Protein AF-A0A7Y0DHA6-F1 (afdb_monomer)

Sequence (156 aa):
MTGQTKRSTRQPRLPALGLTWRLFAAVGLVVISGAVTMLVAVLLIAEPAFHAHLTQVQPPLSGPAHAHVDEAFAGAVLIALAAGVVIALGVALFVTWLVARRLAAPVVEASGAAYRVADGDYQTRLRQPGLGPEFDQLTTSFNTMARRLATTERTR

Radius of gyration: 30.37 Å; Cα contacts (8 Å, |Δi|>4): 59; chains: 1; bounding box: 64×18×106 Å

Foldseek 3Di:
DDDDDDDDPPDDDDPFCQLVVVVVVLVVVLVVVLVVLLVVLCVVQVVVLVVVVVVPDPDDDDDVVVVVSVVVVVVSVVVSVVVSVVVSVVSVVVSVVVVCVLPVVLVVVVVVLVVCLVVVPLVRARDQSPSTPVSVVVRVVSNVVSVVSVVVVVVD

Solvent-accessible surface area (backbone atoms only — not comparable to full-atom values): 9081 Å² total; per-residue (Å²): 143,82,87,82,78,81,78,79,80,79,74,84,80,70,85,75,53,48,44,66,48,49,51,50,50,52,54,48,51,50,52,49,50,48,51,49,53,48,52,48,51,48,57,66,48,55,52,58,59,49,55,64,52,66,76,68,72,77,71,94,77,60,78,77,58,58,59,58,51,55,52,53,51,52,50,54,51,51,52,51,51,53,52,48,52,53,51,47,50,52,52,50,51,52,50,52,50,51,51,50,56,65,52,47,55,60,51,52,52,51,51,54,46,51,50,41,40,73,75,64,42,34,81,58,69,66,74,74,82,83,66,30,55,61,55,45,49,51,30,51,52,50,41,49,50,28,48,51,52,44,52,54,60,75,74,108

Secondary structure (DSSP, 8-state):
-----------------HHHHHHHHHHHHHHHHHHHHHHHHHHHHHHHHHHHHHTS--S---THHHHHHHHHHHHHHHHHHHHHHHHHHHHHHHHHHHHHHHHHHHHHHHHHHHHHHHTT-TT------SS-HHHHHHHHHHHHHHHHHHHHHHT-

Mean predicted aligned error: 13.81 Å

Structure (mmCIF, N/CA/C/O backbone):
data_AF-A0A7Y0DHA6-F1
#
_entry.id   AF-A0A7Y0DHA6-F1
#
loop_
_atom_site.group_PDB
_atom_site.id
_atom_site.type_symbol
_atom_site.label_atom_id
_atom_site.label_alt_id
_atom_site.label_comp_id
_atom_site.label_asym_id
_atom_site.label_entity_id
_atom_site.label_seq_id
_atom_site.pdbx_PDB_ins_code
_atom_site.Cartn_x
_atom_site.Cartn_y
_atom_site.Cartn_z
_atom_site.occupancy
_atom_site.B_iso_or_equiv
_atom_site.auth_seq_id
_atom_site.auth_comp_id
_atom_site.auth_asym_id
_atom_site.auth_atom_id
_atom_site.pdbx_PDB_model_num
ATOM 1 N N . MET A 1 1 ? -9.780 5.209 59.003 1.00 45.44 1 MET A N 1
ATOM 2 C CA . MET A 1 1 ? -10.307 5.784 57.747 1.00 45.44 1 MET A CA 1
ATOM 3 C C . MET A 1 1 ? -9.131 6.267 56.911 1.00 45.44 1 MET A C 1
ATOM 5 O O . MET A 1 1 ? -8.635 7.356 57.148 1.00 45.44 1 MET A O 1
ATOM 9 N N . THR A 1 2 ? -8.628 5.453 55.987 1.00 46.53 2 THR A N 1
ATOM 10 C CA . THR A 1 2 ? -7.514 5.833 55.100 1.00 46.53 2 THR A CA 1
ATOM 11 C C . THR A 1 2 ? -7.898 5.467 53.674 1.00 46.53 2 THR A C 1
ATOM 13 O O . THR A 1 2 ? -7.839 4.310 53.266 1.00 46.53 2 THR A O 1
ATOM 16 N N . GLY A 1 3 ? -8.383 6.470 52.940 1.00 49.09 3 GLY A N 1
ATOM 17 C CA . GLY A 1 3 ? -8.743 6.357 51.534 1.00 49.09 3 GLY A CA 1
ATOM 18 C C . GLY A 1 3 ? -7.488 6.274 50.674 1.00 49.09 3 GLY A C 1
ATOM 19 O O . GLY A 1 3 ? -6.729 7.236 50.585 1.00 49.09 3 GLY A O 1
ATOM 20 N N . GLN A 1 4 ? -7.270 5.126 50.035 1.00 49.16 4 GLN A N 1
ATOM 21 C CA . GLN A 1 4 ? -6.260 5.001 48.991 1.00 49.16 4 GLN A CA 1
ATOM 22 C C . GLN A 1 4 ? -6.797 5.575 47.679 1.00 49.16 4 GLN A C 1
ATOM 24 O O . GLN A 1 4 ? -7.688 5.021 47.035 1.00 49.16 4 GLN A O 1
ATOM 29 N N . THR A 1 5 ? -6.223 6.701 47.275 1.00 54.78 5 THR A N 1
ATOM 30 C CA . THR A 1 5 ? -6.392 7.307 45.960 1.00 54.78 5 THR A CA 1
ATOM 31 C C . THR A 1 5 ? -5.659 6.462 44.916 1.00 54.78 5 THR A C 1
ATOM 33 O O . THR A 1 5 ? -4.432 6.430 44.832 1.00 54.78 5 THR A O 1
ATOM 36 N N . LYS A 1 6 ? -6.430 5.734 44.104 1.00 55.50 6 LYS A N 1
ATOM 37 C CA . LYS A 1 6 ? -5.929 4.902 43.006 1.00 55.50 6 LYS A CA 1
ATOM 38 C C . LYS A 1 6 ? -5.293 5.810 41.941 1.00 55.50 6 LYS A C 1
ATOM 40 O O . LYS A 1 6 ? -5.995 6.451 41.162 1.00 55.50 6 LYS A O 1
ATOM 45 N N . ARG A 1 7 ? -3.957 5.899 41.920 1.00 48.84 7 ARG A N 1
ATOM 46 C CA . ARG A 1 7 ? -3.200 6.625 40.886 1.00 48.84 7 ARG A CA 1
ATOM 47 C C . ARG A 1 7 ? -3.476 5.997 39.517 1.00 48.84 7 ARG A C 1
ATOM 49 O O . ARG A 1 7 ? -3.046 4.884 39.233 1.00 48.84 7 ARG A O 1
ATOM 56 N N . SER A 1 8 ? -4.191 6.732 38.670 1.00 57.72 8 SER A N 1
ATOM 57 C CA . SER A 1 8 ? -4.329 6.452 37.240 1.00 57.72 8 SER A CA 1
ATOM 58 C C . SER A 1 8 ? -2.956 6.580 36.575 1.00 57.72 8 SER A C 1
ATOM 60 O O . SER A 1 8 ? -2.491 7.691 36.314 1.00 57.72 8 SER A O 1
ATOM 62 N N . THR A 1 9 ? -2.309 5.456 36.277 1.00 56.78 9 THR A N 1
ATOM 63 C CA . THR A 1 9 ? -1.117 5.404 35.429 1.00 56.78 9 THR A CA 1
ATOM 64 C C . THR A 1 9 ? -1.492 5.836 34.009 1.00 56.78 9 THR A C 1
ATOM 66 O O . THR A 1 9 ? -2.052 5.075 33.223 1.00 56.78 9 THR A O 1
ATOM 69 N N . ARG A 1 10 ? -1.212 7.100 33.664 1.00 55.56 10 ARG A N 1
ATOM 70 C CA . ARG A 1 10 ? -1.236 7.563 32.271 1.00 55.56 10 ARG A CA 1
ATOM 71 C C . ARG A 1 10 ? -0.077 6.885 31.543 1.00 55.56 10 ARG A C 1
ATOM 73 O O . ARG A 1 10 ? 1.070 7.282 31.716 1.00 55.56 10 ARG A O 1
ATOM 80 N N . GLN A 1 11 ? -0.371 5.840 30.774 1.00 62.62 11 GLN A N 1
ATOM 81 C CA . GLN A 1 11 ? 0.614 5.242 29.878 1.00 62.62 11 GLN A CA 1
ATOM 82 C C . GLN A 1 11 ? 0.988 6.257 28.781 1.00 62.62 11 GLN A C 1
ATOM 84 O O . GLN A 1 11 ? 0.084 6.844 28.174 1.00 62.62 11 GLN A O 1
ATOM 89 N N . PRO A 1 12 ? 2.288 6.485 28.526 1.00 45.78 12 PRO A N 1
ATOM 90 C CA . PRO A 1 12 ? 2.736 7.349 27.445 1.00 45.78 12 PRO A CA 1
ATOM 91 C C . PRO A 1 12 ? 2.333 6.724 26.105 1.00 45.78 12 PRO A C 1
ATOM 93 O O . PRO A 1 12 ? 2.755 5.622 25.760 1.00 45.78 12 PRO A O 1
ATOM 96 N N . ARG A 1 13 ? 1.476 7.423 25.355 1.00 56.19 13 ARG A N 1
ATOM 97 C CA . ARG A 1 13 ? 1.133 7.060 23.978 1.00 56.19 13 ARG A CA 1
ATOM 98 C C . ARG A 1 13 ? 2.300 7.475 23.088 1.00 56.19 13 ARG A C 1
ATOM 100 O O . ARG A 1 13 ? 2.460 8.660 22.811 1.00 56.19 13 ARG A O 1
ATOM 107 N N . LEU A 1 14 ? 3.127 6.514 22.686 1.00 56.50 14 LEU A N 1
ATOM 108 C CA . LEU A 1 14 ? 4.100 6.725 21.616 1.00 56.50 14 LEU A CA 1
ATOM 109 C C . LEU A 1 14 ? 3.350 7.140 20.337 1.00 56.50 14 LEU A C 1
ATOM 111 O O . LEU A 1 14 ? 2.243 6.642 20.106 1.00 56.50 14 LEU A O 1
ATOM 115 N N . PRO A 1 15 ? 3.907 8.053 19.523 1.00 53.47 15 PRO A N 1
ATOM 116 C CA . PRO A 1 15 ? 3.264 8.482 18.290 1.00 53.47 15 PRO A CA 1
ATOM 117 C C . PRO A 1 15 ? 3.088 7.271 17.363 1.00 53.47 15 PRO A C 1
ATOM 119 O O . PRO A 1 15 ? 4.053 6.621 16.963 1.00 53.47 15 PRO A O 1
ATOM 122 N N . ALA A 1 16 ? 1.830 6.928 17.086 1.00 59.09 16 ALA A N 1
ATOM 123 C CA . ALA A 1 16 ? 1.441 5.835 16.207 1.00 59.09 16 ALA A CA 1
ATOM 124 C C . ALA A 1 16 ? 1.800 6.211 14.762 1.00 59.09 16 ALA A C 1
ATOM 126 O O . ALA A 1 16 ? 1.135 7.038 14.145 1.00 59.09 16 ALA A O 1
ATOM 127 N N . LEU A 1 17 ? 2.909 5.661 14.269 1.00 61.06 17 LEU A N 1
ATOM 128 C CA . LEU A 1 17 ? 3.393 5.836 12.896 1.00 61.06 17 LEU A CA 1
ATOM 129 C C . LEU A 1 17 ? 3.338 4.529 12.088 1.00 61.06 17 LEU A C 1
ATOM 131 O O . LEU A 1 17 ? 3.886 4.467 10.996 1.00 61.06 17 LEU A O 1
ATOM 135 N N . GLY A 1 18 ? 2.730 3.456 12.593 1.00 72.31 18 GLY A N 1
ATOM 136 C CA . GLY A 1 18 ? 2.970 2.113 12.064 1.00 72.31 18 GLY A CA 1
ATOM 137 C C . GLY A 1 18 ? 2.291 1.840 10.723 1.00 72.31 18 GLY A C 1
ATOM 138 O O . GLY A 1 18 ? 2.952 1.370 9.798 1.00 72.31 18 GLY A O 1
ATOM 139 N N . LEU A 1 19 ? 0.995 2.132 10.585 1.00 75.44 19 LEU A N 1
ATOM 140 C CA . LEU A 1 19 ? 0.271 1.885 9.334 1.00 75.44 19 LEU A CA 1
ATOM 141 C C . LEU A 1 19 ? 0.712 2.851 8.232 1.00 75.44 19 LEU A C 1
ATOM 143 O O . LEU A 1 19 ? 1.034 2.410 7.130 1.00 75.44 19 LEU A O 1
ATOM 147 N N . THR A 1 20 ? 0.764 4.150 8.533 1.00 75.62 20 THR A N 1
ATOM 148 C CA . THR A 1 20 ? 1.151 5.182 7.561 1.00 75.62 20 THR A CA 1
ATOM 149 C C . THR A 1 20 ? 2.572 4.954 7.057 1.00 75.62 20 THR A C 1
ATOM 151 O O . THR A 1 20 ? 2.791 4.961 5.850 1.00 75.62 20 THR A O 1
ATOM 154 N N . TRP A 1 21 ? 3.527 4.660 7.947 1.00 77.50 21 TRP A N 1
ATOM 155 C CA . TRP A 1 21 ? 4.901 4.350 7.550 1.00 77.50 21 TRP A CA 1
ATOM 156 C C . TRP A 1 21 ? 5.006 3.045 6.762 1.00 77.50 21 TRP A C 1
ATOM 158 O O . TRP A 1 21 ? 5.751 2.986 5.793 1.00 77.50 21 TRP A O 1
ATOM 168 N N . ARG A 1 22 ? 4.246 1.999 7.116 1.00 72.62 22 ARG A N 1
ATOM 169 C CA . ARG A 1 22 ? 4.227 0.743 6.342 1.00 72.62 22 ARG A CA 1
ATOM 170 C C . ARG A 1 22 ? 3.651 0.934 4.948 1.00 72.62 22 ARG A C 1
ATOM 172 O O . ARG A 1 22 ? 4.191 0.366 4.006 1.00 72.62 22 ARG A O 1
ATOM 179 N N . LEU A 1 23 ? 2.575 1.709 4.813 1.00 78.19 23 LEU A N 1
ATOM 180 C CA . LEU A 1 23 ? 2.007 2.050 3.509 1.00 78.19 23 LEU A CA 1
ATOM 181 C C . LEU A 1 23 ? 2.999 2.884 2.700 1.00 78.19 23 LEU A C 1
ATOM 183 O O . LEU A 1 23 ? 3.248 2.570 1.543 1.00 78.19 23 LEU A O 1
ATOM 187 N N . PHE A 1 24 ? 3.628 3.877 3.326 1.00 76.25 24 PHE A N 1
ATOM 188 C CA . PHE A 1 24 ? 4.653 4.696 2.691 1.00 76.25 24 PHE A CA 1
ATOM 189 C C . PHE A 1 24 ? 5.865 3.865 2.250 1.00 76.25 24 PHE A C 1
ATOM 191 O O . PHE A 1 24 ? 6.321 4.001 1.122 1.00 76.25 24 PHE A O 1
ATOM 198 N N . ALA A 1 25 ? 6.342 2.947 3.091 1.00 75.19 25 ALA A N 1
ATOM 199 C CA . ALA A 1 25 ? 7.439 2.040 2.772 1.00 75.19 25 ALA A CA 1
ATOM 200 C C . ALA A 1 25 ? 7.059 1.040 1.672 1.00 75.19 25 ALA A C 1
ATOM 202 O O . ALA A 1 25 ? 7.865 0.786 0.786 1.00 75.19 25 ALA A O 1
ATOM 203 N N . ALA A 1 26 ? 5.837 0.496 1.689 1.00 71.69 26 ALA A N 1
ATOM 204 C CA . ALA A 1 26 ? 5.357 -0.415 0.654 1.00 71.69 26 ALA A CA 1
ATOM 205 C C . ALA A 1 26 ? 5.233 0.293 -0.702 1.00 71.69 26 ALA A C 1
ATOM 207 O O . ALA A 1 26 ? 5.746 -0.206 -1.698 1.00 71.69 26 ALA A O 1
ATOM 208 N N . VAL A 1 27 ? 4.613 1.476 -0.735 1.00 74.88 27 VAL A N 1
ATOM 209 C CA . VAL A 1 27 ? 4.509 2.296 -1.951 1.00 74.88 27 VAL A CA 1
ATOM 210 C C . VAL A 1 27 ? 5.895 2.755 -2.407 1.00 74.88 27 VAL A C 1
ATOM 212 O O . VAL A 1 27 ? 6.207 2.664 -3.588 1.00 74.88 27 VAL A O 1
ATOM 215 N N . GLY A 1 28 ? 6.764 3.168 -1.485 1.00 76.88 28 GLY A N 1
ATOM 216 C CA . GLY A 1 28 ? 8.145 3.543 -1.782 1.00 76.88 28 GLY A CA 1
ATOM 217 C C . GLY A 1 28 ? 8.947 2.393 -2.389 1.00 76.88 28 GLY A C 1
ATOM 218 O O . GLY A 1 28 ? 9.616 2.584 -3.397 1.00 76.88 28 GLY A O 1
ATOM 219 N N . LEU A 1 29 ? 8.829 1.180 -1.845 1.00 75.06 29 LEU A N 1
ATOM 220 C CA . LEU A 1 29 ? 9.497 -0.011 -2.374 1.00 75.06 29 LEU A CA 1
ATOM 221 C C . LEU A 1 29 ? 8.970 -0.394 -3.761 1.00 75.06 29 LEU A C 1
ATOM 223 O O . LEU A 1 29 ? 9.745 -0.814 -4.613 1.00 75.06 29 LEU A O 1
ATOM 227 N N . VAL A 1 30 ? 7.677 -0.189 -4.015 1.00 72.62 30 VAL A N 1
ATOM 228 C CA . VAL A 1 30 ? 7.071 -0.363 -5.342 1.00 72.62 30 VAL A CA 1
ATOM 229 C C . VAL A 1 30 ? 7.630 0.644 -6.343 1.00 72.62 30 VAL A C 1
ATOM 231 O O . VAL A 1 30 ? 8.021 0.252 -7.439 1.00 72.62 30 VAL A O 1
ATOM 234 N N . VAL A 1 31 ? 7.728 1.919 -5.961 1.00 77.25 31 VAL A N 1
ATOM 235 C CA . VAL A 1 31 ? 8.326 2.967 -6.802 1.00 77.25 31 VAL A CA 1
ATOM 236 C C . VAL A 1 31 ? 9.796 2.660 -7.086 1.00 77.25 31 VAL A C 1
ATOM 238 O O . VAL A 1 31 ? 10.215 2.734 -8.238 1.00 77.25 31 VAL A O 1
ATOM 241 N N . ILE A 1 32 ? 10.563 2.250 -6.070 1.00 78.25 32 ILE A N 1
ATOM 242 C CA . ILE A 1 32 ? 11.965 1.840 -6.226 1.00 78.25 32 ILE A CA 1
ATOM 243 C C . ILE A 1 32 ? 12.063 0.639 -7.163 1.00 78.25 32 ILE A C 1
ATOM 245 O O . ILE A 1 32 ? 12.865 0.665 -8.088 1.00 78.25 32 ILE A O 1
ATOM 249 N N . SER A 1 33 ? 11.234 -0.388 -6.971 1.00 73.25 33 SER A N 1
ATOM 250 C CA . SER A 1 33 ? 11.214 -1.558 -7.847 1.00 73.25 33 SER A CA 1
ATOM 251 C C . SER A 1 33 ? 10.923 -1.157 -9.291 1.00 73.25 33 SER A C 1
ATOM 253 O O . SER A 1 33 ? 11.642 -1.591 -10.180 1.00 73.25 33 SER A O 1
ATOM 255 N N . GLY A 1 34 ? 9.922 -0.303 -9.530 1.00 72.69 34 GLY A N 1
ATOM 256 C CA . GLY A 1 34 ? 9.602 0.199 -10.867 1.00 72.69 34 GLY A CA 1
ATOM 257 C C . GLY A 1 34 ? 10.749 1.000 -11.487 1.00 72.69 34 GLY A C 1
ATOM 258 O O . GLY A 1 34 ? 11.104 0.770 -12.641 1.00 72.69 34 GLY A O 1
ATOM 259 N N . ALA A 1 35 ? 11.384 1.882 -10.710 1.00 77.25 35 ALA A N 1
ATOM 260 C CA . ALA A 1 35 ? 12.543 2.657 -11.146 1.00 77.25 35 ALA A CA 1
ATOM 261 C C . ALA A 1 35 ? 13.744 1.758 -11.481 1.00 77.25 35 ALA A C 1
ATOM 263 O O . ALA A 1 35 ? 14.389 1.957 -12.507 1.00 77.25 35 ALA A O 1
ATOM 264 N N . VAL A 1 36 ? 14.013 0.737 -10.661 1.00 79.81 36 VAL A N 1
ATOM 265 C CA . VAL A 1 36 ? 15.068 -0.255 -10.903 1.00 79.81 36 VAL A CA 1
ATOM 266 C C . VAL A 1 36 ? 14.760 -1.072 -12.152 1.00 79.81 36 VAL A C 1
ATOM 268 O O . VAL A 1 36 ? 15.636 -1.228 -12.993 1.00 79.81 36 VAL A O 1
ATOM 271 N N . THR A 1 37 ? 13.527 -1.553 -12.325 1.00 75.38 37 THR A N 1
ATOM 272 C CA . THR A 1 37 ? 13.127 -2.287 -13.532 1.00 75.38 37 THR A CA 1
ATOM 273 C C . THR A 1 37 ? 13.313 -1.437 -14.787 1.00 75.38 37 THR A C 1
ATOM 275 O O . THR A 1 37 ? 13.873 -1.922 -15.766 1.00 75.38 37 THR A O 1
ATOM 278 N N . MET A 1 38 ? 12.906 -0.166 -14.753 1.00 74.69 38 MET A N 1
ATOM 279 C CA . MET A 1 38 ? 13.087 0.767 -15.867 1.00 74.69 38 MET A CA 1
ATOM 280 C C . MET A 1 38 ? 14.570 1.032 -16.153 1.00 74.69 38 MET A C 1
ATOM 282 O O . MET A 1 38 ? 14.989 0.974 -17.305 1.00 74.69 38 MET A O 1
ATOM 286 N N . LEU A 1 39 ? 15.376 1.264 -15.113 1.00 77.38 39 LEU A N 1
ATOM 287 C CA . LEU A 1 39 ? 16.820 1.466 -15.235 1.00 77.38 39 LEU A CA 1
ATOM 288 C C . LEU A 1 39 ? 17.504 0.240 -15.853 1.00 77.38 39 LEU A C 1
ATOM 290 O O . LEU A 1 39 ? 18.292 0.377 -16.784 1.00 77.38 39 LEU A O 1
ATOM 294 N N . VAL A 1 40 ? 17.170 -0.959 -15.375 1.00 74.56 40 VAL A N 1
ATOM 295 C CA . VAL A 1 40 ? 17.702 -2.223 -15.899 1.00 74.56 40 VAL A CA 1
ATOM 296 C C . VAL A 1 40 ? 17.280 -2.434 -17.350 1.00 74.56 40 VAL A C 1
ATOM 298 O O . VAL A 1 40 ? 18.115 -2.814 -18.163 1.00 74.56 40 VAL A O 1
ATOM 301 N N . ALA A 1 41 ? 16.022 -2.152 -17.702 1.00 72.38 41 ALA A N 1
ATOM 302 C CA . ALA A 1 41 ? 15.552 -2.250 -19.081 1.00 72.38 41 ALA A CA 1
ATOM 303 C C . ALA A 1 41 ? 16.333 -1.310 -20.010 1.00 72.38 41 ALA A C 1
ATOM 305 O O . ALA A 1 41 ? 16.768 -1.733 -21.075 1.00 72.38 41 ALA A O 1
ATOM 306 N N . VAL A 1 42 ? 16.577 -0.064 -19.592 1.00 70.81 42 VAL A N 1
ATOM 307 C CA . VAL A 1 42 ? 17.388 0.883 -20.370 1.00 70.81 42 VAL A CA 1
ATOM 308 C C . VAL A 1 42 ? 18.815 0.370 -20.540 1.00 70.81 42 VAL A C 1
ATOM 310 O O . VAL A 1 42 ? 19.297 0.344 -21.664 1.00 70.81 42 VAL A O 1
ATOM 313 N N . LEU A 1 43 ? 19.480 -0.084 -19.474 1.00 73.25 43 LEU A N 1
ATOM 314 C CA . LEU A 1 43 ? 20.865 -0.566 -19.555 1.00 73.25 43 LEU A CA 1
ATOM 315 C C . LEU A 1 43 ? 20.993 -1.822 -20.431 1.00 73.25 43 LEU A C 1
ATOM 317 O O . LEU A 1 43 ? 21.851 -1.881 -21.308 1.00 73.25 43 LEU A O 1
ATOM 321 N N . LEU A 1 44 ? 20.102 -2.800 -20.246 1.00 68.12 44 LEU A N 1
ATOM 322 C CA . LEU A 1 44 ? 20.128 -4.054 -21.001 1.00 68.12 44 LEU A CA 1
ATOM 323 C C . LEU A 1 44 ? 19.704 -3.899 -22.462 1.00 68.12 44 LEU A C 1
ATOM 325 O O . LEU A 1 44 ? 20.036 -4.763 -23.263 1.00 68.12 44 LEU A O 1
ATOM 329 N N . ILE A 1 45 ? 18.951 -2.859 -22.821 1.00 66.69 45 ILE A N 1
ATOM 330 C CA . ILE A 1 45 ? 18.480 -2.660 -24.200 1.00 66.69 45 ILE A CA 1
ATOM 331 C C . ILE A 1 45 ? 19.365 -1.649 -24.936 1.00 66.69 45 ILE A C 1
ATOM 333 O O . ILE A 1 45 ? 19.668 -1.859 -26.109 1.00 66.69 45 ILE A O 1
ATOM 337 N N . ALA A 1 46 ? 19.831 -0.592 -24.264 1.00 60.28 46 ALA A N 1
ATOM 338 C CA . ALA A 1 46 ? 20.657 0.441 -24.882 1.00 60.28 46 ALA A CA 1
ATOM 339 C C . ALA A 1 46 ? 22.034 -0.090 -25.300 1.00 60.28 46 ALA A C 1
ATOM 341 O O . ALA A 1 46 ? 22.475 0.184 -26.411 1.00 60.28 46 ALA A O 1
ATOM 342 N N . GLU A 1 47 ? 22.704 -0.872 -24.449 1.00 55.75 47 GLU A N 1
ATOM 343 C CA . GLU A 1 47 ? 24.096 -1.281 -24.676 1.00 55.75 47 GLU A CA 1
ATOM 344 C C . GLU A 1 47 ? 24.253 -2.368 -25.764 1.00 55.75 47 GLU A C 1
ATOM 346 O O . GLU A 1 47 ? 25.084 -2.190 -26.661 1.00 55.75 47 GLU A O 1
ATOM 351 N N . PRO A 1 48 ? 23.428 -3.439 -25.814 1.00 58.34 48 PRO A N 1
ATOM 352 C CA . PRO A 1 48 ? 23.501 -4.428 -26.893 1.00 58.34 48 PRO A CA 1
ATOM 353 C C . PRO A 1 48 ? 23.024 -3.881 -28.238 1.00 58.34 48 PRO A C 1
ATOM 355 O O . PRO A 1 48 ? 23.571 -4.264 -29.271 1.00 58.34 48 PRO A O 1
ATOM 358 N N . ALA A 1 49 ? 22.049 -2.963 -28.241 1.00 57.28 49 ALA A N 1
ATOM 359 C CA . ALA A 1 49 ? 21.625 -2.276 -29.460 1.00 57.28 49 ALA A CA 1
ATOM 360 C C . ALA A 1 49 ? 22.772 -1.445 -30.056 1.00 57.28 49 ALA A C 1
ATOM 362 O O . ALA A 1 49 ? 22.970 -1.439 -31.271 1.00 57.28 49 ALA A O 1
ATOM 363 N N . PHE A 1 50 ? 23.574 -0.812 -29.195 1.00 53.31 50 PHE A N 1
ATOM 364 C CA . PHE A 1 50 ? 24.741 -0.033 -29.598 1.00 53.31 50 PHE A CA 1
ATOM 365 C C . PHE A 1 50 ? 25.901 -0.921 -30.083 1.00 53.31 50 PHE A C 1
ATOM 367 O O . PHE A 1 50 ? 26.492 -0.660 -31.131 1.00 53.31 50 PHE A O 1
ATOM 374 N N . HIS A 1 51 ? 26.206 -2.013 -29.374 1.00 53.66 51 HIS A N 1
ATOM 375 C CA . HIS A 1 51 ? 27.308 -2.919 -29.728 1.00 53.66 51 HIS A CA 1
ATOM 376 C C . HIS A 1 51 ? 27.044 -3.756 -30.988 1.00 53.66 51 HIS A C 1
ATOM 378 O O . HIS A 1 51 ? 27.971 -3.997 -31.770 1.00 53.66 51 HIS A O 1
ATOM 384 N N . ALA A 1 52 ? 25.790 -4.154 -31.224 1.00 57.44 52 ALA A N 1
ATOM 385 C CA . ALA A 1 52 ? 25.393 -4.804 -32.471 1.00 57.44 52 ALA A CA 1
ATOM 386 C C . ALA A 1 52 ? 25.558 -3.867 -33.683 1.00 57.44 52 ALA A C 1
ATOM 388 O O . ALA A 1 52 ? 25.892 -4.332 -34.769 1.00 57.44 52 ALA A O 1
ATOM 389 N N . HIS A 1 53 ? 25.399 -2.551 -33.494 1.00 53.28 53 HIS A N 1
ATOM 390 C CA . HIS A 1 53 ? 25.587 -1.554 -34.550 1.00 53.28 53 HIS A CA 1
ATOM 391 C C . HIS A 1 53 ? 27.060 -1.208 -34.813 1.00 53.28 53 HIS A C 1
ATOM 393 O O . HIS A 1 53 ? 27.452 -1.054 -35.967 1.00 53.28 53 HIS A O 1
ATOM 399 N N . LEU A 1 54 ? 27.911 -1.130 -33.784 1.00 54.16 54 LEU A N 1
ATOM 400 C CA . LEU A 1 54 ? 29.318 -0.730 -33.955 1.00 54.16 54 LEU A CA 1
ATOM 401 C C . LEU A 1 54 ? 30.199 -1.782 -34.651 1.00 54.16 54 LEU A C 1
ATOM 403 O O . LEU A 1 54 ? 31.266 -1.444 -35.158 1.00 54.16 54 LEU A O 1
ATOM 407 N N . THR A 1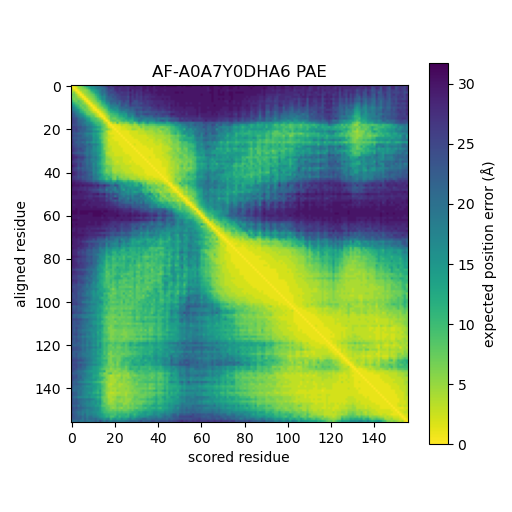 55 ? 29.765 -3.041 -34.717 1.00 55.44 55 THR A N 1
ATOM 408 C CA . THR A 1 55 ? 30.522 -4.127 -35.370 1.00 55.44 55 THR A CA 1
ATOM 409 C C . THR A 1 55 ? 30.178 -4.328 -36.852 1.00 55.44 55 THR A C 1
ATOM 411 O O . THR A 1 55 ? 30.895 -5.053 -37.537 1.00 55.44 55 THR A O 1
ATOM 414 N N . GLN A 1 56 ? 29.148 -3.651 -37.379 1.00 56.47 56 GLN A N 1
ATOM 415 C CA . GLN A 1 56 ? 28.762 -3.707 -38.800 1.00 56.47 56 GLN A CA 1
ATOM 416 C C . GLN A 1 56 ? 29.195 -2.482 -39.627 1.00 56.47 56 GLN A C 1
ATOM 418 O O . GLN A 1 56 ? 29.011 -2.474 -40.844 1.00 56.47 56 GLN A O 1
ATOM 423 N N . VAL A 1 57 ? 29.804 -1.456 -39.019 1.00 53.66 57 VAL A N 1
ATOM 424 C CA . VAL A 1 57 ? 30.229 -0.242 -39.739 1.00 53.66 57 VAL A CA 1
ATOM 425 C C . VAL A 1 57 ? 31.696 -0.341 -40.172 1.00 53.66 57 VAL A C 1
ATOM 427 O O . VAL A 1 57 ? 32.608 0.104 -39.480 1.00 53.66 57 VAL A O 1
ATOM 430 N N . GLN A 1 58 ? 31.909 -0.929 -41.349 1.00 49.75 58 GLN A N 1
ATOM 431 C CA . GLN A 1 58 ? 33.069 -0.745 -42.239 1.00 49.75 58 GLN A CA 1
ATOM 432 C C . GLN A 1 58 ? 32.606 -1.229 -43.626 1.00 49.75 58 GLN A C 1
ATOM 434 O O . GLN A 1 58 ? 32.528 -2.445 -43.810 1.00 49.75 58 GLN A O 1
ATOM 439 N N . PRO A 1 59 ? 32.182 -0.350 -44.571 1.00 55.97 59 PRO A N 1
ATOM 440 C CA . PRO A 1 59 ? 32.838 0.880 -45.072 1.00 55.97 59 PRO A CA 1
ATOM 441 C C . PRO A 1 59 ? 31.949 2.161 -44.957 1.00 55.97 59 PRO A C 1
ATOM 443 O O . PRO A 1 59 ? 30.875 2.073 -44.366 1.00 55.97 59 PRO A O 1
ATOM 446 N N . PRO A 1 60 ? 32.348 3.357 -45.471 1.00 54.66 60 PRO A N 1
ATOM 447 C CA . PRO A 1 60 ? 31.603 4.615 -45.292 1.00 54.66 60 PRO A CA 1
ATOM 448 C C . PRO A 1 60 ? 30.200 4.525 -45.906 1.00 54.66 60 PRO A C 1
ATOM 450 O O . PRO A 1 60 ? 30.051 4.354 -47.116 1.00 54.66 60 PRO A O 1
ATOM 453 N N . LEU A 1 61 ? 29.174 4.605 -45.063 1.00 53.94 61 LEU A N 1
ATOM 454 C CA . LEU A 1 61 ? 27.787 4.348 -45.438 1.00 53.94 61 LEU A CA 1
ATOM 455 C C . LEU A 1 61 ? 27.181 5.559 -46.164 1.00 53.94 61 LEU A C 1
ATOM 457 O O . LEU A 1 61 ? 27.254 6.692 -45.695 1.00 53.94 61 LEU A O 1
ATOM 461 N N . SER A 1 62 ? 26.585 5.318 -47.330 1.00 56.09 62 SER A N 1
ATOM 462 C CA . SER A 1 62 ? 25.846 6.309 -48.110 1.00 56.09 62 SER A CA 1
ATOM 463 C C . SER A 1 62 ? 24.497 6.650 -47.450 1.00 56.09 62 SER A C 1
ATOM 465 O O . SER A 1 62 ? 23.883 5.823 -46.777 1.00 56.09 62 SER A O 1
ATOM 467 N N . GLY A 1 63 ? 24.016 7.880 -47.679 1.00 57.94 63 GLY A N 1
ATOM 468 C CA . GLY A 1 63 ? 22.847 8.516 -47.040 1.00 57.94 63 GLY A CA 1
ATOM 469 C C . GLY A 1 63 ? 21.583 7.679 -46.734 1.00 57.94 63 GLY A C 1
ATOM 470 O O . GLY A 1 63 ? 21.000 7.918 -45.678 1.00 57.94 63 GLY A O 1
ATOM 471 N N . PRO A 1 64 ? 21.134 6.701 -47.554 1.00 55.22 64 PRO A N 1
ATOM 472 C CA . PRO A 1 64 ? 19.939 5.903 -47.233 1.00 55.22 64 PRO A CA 1
ATOM 473 C C . PRO A 1 64 ? 20.112 4.882 -46.088 1.00 55.22 64 PRO A C 1
ATOM 475 O O . PRO A 1 64 ? 19.111 4.387 -45.571 1.00 55.22 64 PRO A O 1
ATOM 478 N N . ALA A 1 65 ? 21.343 4.583 -45.654 1.00 53.94 65 ALA A N 1
ATOM 479 C CA . ALA A 1 65 ? 21.597 3.679 -44.526 1.00 53.94 65 ALA A CA 1
ATOM 480 C C . ALA A 1 65 ? 21.304 4.324 -43.157 1.00 53.94 65 ALA A C 1
ATOM 482 O O . ALA A 1 65 ? 20.909 3.624 -42.230 1.00 53.94 65 ALA A O 1
ATOM 483 N N . HIS A 1 66 ? 21.419 5.653 -43.035 1.00 53.09 66 HIS A N 1
ATOM 484 C CA . HIS A 1 66 ? 21.101 6.371 -41.793 1.00 53.09 66 HIS A CA 1
ATOM 485 C C . HIS A 1 66 ? 19.609 6.283 -41.428 1.00 53.09 66 HIS A C 1
ATOM 487 O O . HIS A 1 66 ? 19.275 6.105 -40.261 1.00 53.09 66 HIS A O 1
ATOM 493 N N . ALA A 1 67 ? 18.714 6.305 -42.423 1.00 56.53 67 ALA A N 1
ATOM 494 C CA . ALA A 1 67 ? 17.268 6.245 -42.197 1.00 56.53 67 ALA A CA 1
ATOM 495 C C . ALA A 1 67 ? 16.792 4.892 -41.628 1.00 56.53 67 ALA A C 1
ATOM 497 O O . ALA A 1 67 ? 15.874 4.858 -40.814 1.00 56.53 67 ALA A O 1
ATOM 498 N N . HIS A 1 68 ? 17.437 3.780 -42.004 1.00 56.94 68 HIS A N 1
ATOM 499 C CA . HIS A 1 68 ? 17.096 2.453 -41.470 1.00 56.94 68 HIS A CA 1
ATOM 500 C C . HIS A 1 68 ? 17.551 2.261 -40.013 1.00 56.94 68 HIS A C 1
ATOM 502 O O . HIS A 1 68 ? 16.919 1.519 -39.261 1.00 56.94 68 HIS A O 1
ATOM 508 N N . VAL A 1 69 ? 18.634 2.928 -39.603 1.00 55.31 69 VAL A N 1
ATOM 509 C CA . VAL A 1 69 ? 19.157 2.874 -38.228 1.00 55.31 69 VAL A CA 1
ATOM 510 C C . VAL A 1 69 ? 18.255 3.652 -37.271 1.00 55.31 69 VAL A C 1
ATOM 512 O O . VAL A 1 69 ? 17.914 3.144 -36.200 1.00 55.31 69 VAL A O 1
ATOM 515 N N . ASP A 1 70 ? 17.805 4.841 -37.680 1.00 57.38 70 ASP A N 1
ATOM 516 C CA . ASP A 1 70 ? 16.885 5.659 -36.883 1.00 57.38 70 ASP A CA 1
ATOM 517 C C . ASP A 1 70 ? 15.532 4.954 -36.670 1.00 57.38 70 ASP A C 1
ATOM 519 O O . ASP A 1 70 ? 14.973 4.988 -35.570 1.00 57.38 70 ASP A O 1
ATOM 523 N N . GLU A 1 71 ? 15.027 4.244 -37.684 1.00 61.12 71 GLU A N 1
ATOM 524 C CA . GLU A 1 71 ? 13.750 3.526 -37.608 1.00 61.12 71 GLU A CA 1
ATOM 525 C C . GLU A 1 71 ? 13.829 2.270 -36.719 1.00 61.12 71 GLU A C 1
ATOM 527 O O . GLU A 1 71 ? 12.945 2.029 -35.889 1.00 61.12 71 GLU A O 1
ATOM 532 N N . ALA A 1 72 ? 14.926 1.507 -36.801 1.00 65.56 72 ALA A N 1
ATOM 533 C CA . ALA A 1 72 ?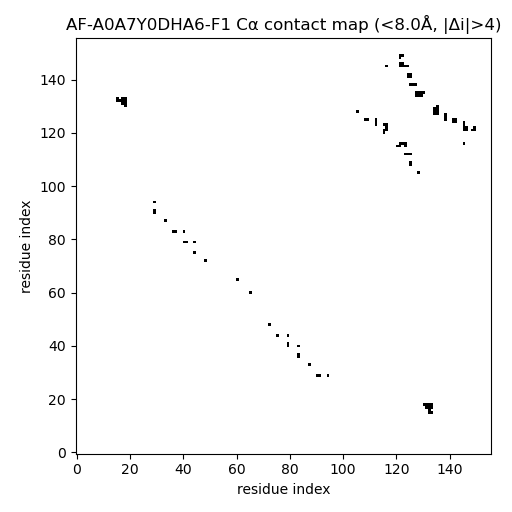 15.158 0.355 -35.927 1.00 65.56 72 ALA A CA 1
ATOM 534 C C . ALA A 1 72 ? 15.347 0.767 -34.454 1.00 65.56 72 ALA A C 1
ATOM 536 O O . ALA A 1 72 ? 14.819 0.111 -33.549 1.00 65.56 72 ALA A O 1
ATOM 537 N N . PHE A 1 73 ? 16.050 1.877 -34.205 1.00 64.25 73 PHE A N 1
ATOM 538 C CA . PHE A 1 73 ? 16.219 2.437 -32.865 1.00 64.25 73 PHE A CA 1
ATOM 539 C C . PHE A 1 73 ? 14.883 2.915 -32.282 1.00 64.25 73 PHE A C 1
ATOM 541 O O . PHE A 1 73 ? 14.547 2.572 -31.146 1.00 64.25 73 PHE A O 1
ATOM 548 N N . ALA A 1 74 ? 14.073 3.631 -33.071 1.00 68.69 74 ALA A N 1
ATOM 549 C CA . ALA A 1 74 ? 12.739 4.060 -32.658 1.00 68.69 74 ALA A CA 1
ATOM 550 C C . ALA A 1 74 ? 11.833 2.867 -32.295 1.00 68.69 74 ALA A C 1
ATOM 552 O O . ALA A 1 74 ? 11.142 2.903 -31.274 1.00 68.69 74 ALA A O 1
ATOM 553 N N . GLY A 1 75 ? 11.882 1.780 -33.075 1.00 69.00 75 GLY A N 1
ATOM 554 C CA . GLY A 1 75 ? 11.144 0.547 -32.790 1.00 69.00 75 GLY A CA 1
ATOM 555 C C . GLY A 1 75 ? 11.571 -0.131 -31.483 1.00 69.00 75 GLY A C 1
ATOM 556 O O . GLY A 1 75 ? 10.721 -0.488 -30.664 1.00 69.00 75 GLY A O 1
ATOM 557 N N . ALA A 1 76 ? 12.880 -0.260 -31.243 1.00 71.88 76 ALA A N 1
ATOM 558 C CA . ALA A 1 76 ? 13.406 -0.841 -30.007 1.00 71.88 76 ALA A CA 1
ATOM 559 C C . ALA A 1 76 ? 13.012 -0.020 -28.765 1.00 71.88 76 ALA A C 1
ATOM 561 O O . ALA A 1 76 ? 12.587 -0.589 -27.756 1.00 71.88 76 ALA A O 1
ATOM 562 N N . VAL A 1 77 ? 13.077 1.315 -28.855 1.00 70.50 77 VAL A N 1
ATOM 563 C CA . VAL A 1 77 ? 12.647 2.226 -27.782 1.00 70.50 77 VAL A CA 1
ATOM 564 C C . VAL A 1 77 ? 11.148 2.092 -27.511 1.00 70.50 77 VAL A C 1
ATOM 566 O O . VAL A 1 77 ? 10.747 1.996 -26.351 1.00 70.50 77 VAL A O 1
ATOM 569 N N . LEU A 1 78 ? 10.310 2.027 -28.551 1.00 77.69 78 LEU A N 1
ATOM 570 C CA . LEU A 1 78 ? 8.864 1.843 -28.393 1.00 77.69 78 LEU A CA 1
ATOM 571 C C . LEU A 1 78 ? 8.515 0.520 -27.700 1.00 77.69 78 LEU A C 1
ATOM 573 O O . LEU A 1 78 ? 7.677 0.514 -26.799 1.00 77.69 78 LEU A O 1
ATOM 577 N N . ILE A 1 79 ? 9.172 -0.586 -28.067 1.00 73.62 79 ILE A N 1
ATOM 578 C CA . ILE A 1 79 ? 8.956 -1.895 -27.428 1.00 73.62 79 ILE A CA 1
ATOM 579 C C . ILE A 1 79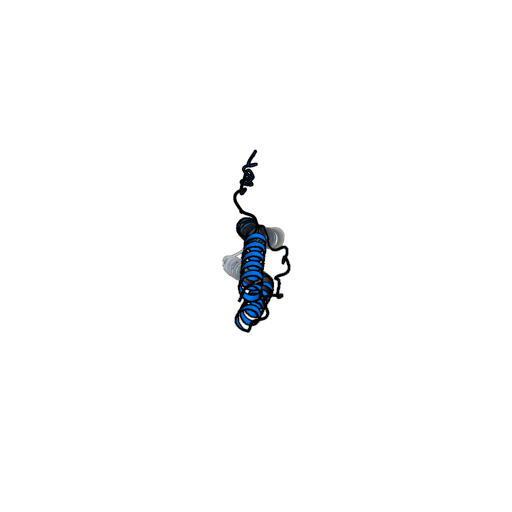 ? 9.408 -1.863 -25.964 1.00 73.62 79 ILE A C 1
ATOM 581 O O . ILE A 1 79 ? 8.680 -2.337 -25.090 1.00 73.62 79 ILE A O 1
ATOM 585 N N . ALA A 1 80 ? 10.572 -1.272 -25.680 1.00 72.38 80 ALA A N 1
ATOM 586 C CA . ALA A 1 80 ? 11.080 -1.125 -24.318 1.00 72.38 80 ALA A CA 1
ATOM 587 C C . ALA A 1 80 ? 10.121 -0.304 -23.438 1.00 72.38 80 ALA A C 1
ATOM 589 O O . ALA A 1 80 ? 9.798 -0.713 -22.321 1.00 72.38 80 ALA A O 1
ATOM 590 N N . LEU A 1 81 ? 9.608 0.818 -23.959 1.00 72.12 81 LEU A N 1
ATOM 591 C CA . LEU A 1 81 ? 8.615 1.645 -23.274 1.00 72.12 81 LEU A CA 1
ATOM 592 C C . LEU A 1 81 ? 7.305 0.886 -23.051 1.00 72.12 81 LEU A C 1
ATOM 594 O O . LEU A 1 81 ? 6.786 0.890 -21.936 1.00 72.12 81 LEU A O 1
ATOM 598 N N . ALA A 1 82 ? 6.789 0.199 -24.072 1.00 75.19 82 ALA A N 1
ATOM 599 C CA . ALA A 1 82 ? 5.563 -0.586 -23.957 1.00 75.19 82 ALA A CA 1
ATOM 600 C C . ALA A 1 82 ? 5.692 -1.683 -22.888 1.00 75.19 82 ALA A C 1
ATOM 602 O O . ALA A 1 82 ? 4.822 -1.808 -22.025 1.00 75.19 82 ALA A O 1
ATOM 603 N N . ALA A 1 83 ? 6.801 -2.429 -22.887 1.00 75.06 83 ALA A N 1
ATOM 604 C CA . ALA A 1 83 ? 7.077 -3.447 -21.877 1.00 75.06 83 ALA A CA 1
ATOM 605 C C . ALA A 1 83 ? 7.177 -2.839 -20.468 1.00 75.06 83 ALA A C 1
ATOM 607 O O . ALA A 1 83 ? 6.556 -3.348 -19.532 1.00 75.06 83 ALA A O 1
ATOM 608 N N . GLY A 1 84 ? 7.895 -1.719 -20.319 1.00 72.94 84 GLY A N 1
ATOM 609 C CA . GLY A 1 84 ? 8.010 -0.998 -19.050 1.00 72.94 84 GLY A CA 1
ATOM 610 C C . GLY A 1 84 ? 6.655 -0.541 -18.503 1.00 72.94 84 GLY A C 1
ATOM 611 O O . GLY A 1 84 ? 6.356 -0.770 -17.331 1.00 72.94 84 GLY A O 1
ATOM 612 N N . VAL A 1 85 ? 5.797 0.031 -19.356 1.00 76.38 85 VAL A N 1
ATOM 613 C CA . VAL A 1 85 ? 4.439 0.460 -18.984 1.00 76.38 85 VAL A CA 1
ATOM 614 C C . VAL A 1 85 ? 3.582 -0.725 -18.542 1.00 76.38 85 VAL A C 1
ATOM 616 O O . VAL A 1 85 ? 2.929 -0.647 -17.502 1.00 76.38 85 VAL A O 1
ATOM 619 N N . VAL A 1 86 ? 3.602 -1.839 -19.279 1.00 77.56 86 VAL A N 1
ATOM 620 C CA . VAL A 1 86 ? 2.821 -3.039 -18.931 1.00 77.56 86 VAL A CA 1
ATOM 621 C C . VAL A 1 86 ? 3.243 -3.601 -17.574 1.00 77.56 86 VAL A C 1
ATOM 623 O O . VAL A 1 86 ? 2.387 -3.899 -16.738 1.00 77.56 86 VAL A O 1
ATOM 626 N N . ILE A 1 87 ? 4.550 -3.699 -17.318 1.00 76.25 87 ILE A N 1
ATOM 627 C CA . ILE A 1 87 ? 5.070 -4.184 -16.034 1.00 76.25 87 ILE A CA 1
ATOM 628 C C . ILE A 1 87 ? 4.676 -3.228 -14.902 1.00 76.25 87 ILE A C 1
ATOM 630 O O . ILE A 1 87 ? 4.169 -3.677 -13.872 1.00 76.25 87 ILE A O 1
ATOM 634 N N . ALA A 1 88 ? 4.845 -1.917 -15.097 1.00 73.56 88 ALA A N 1
ATOM 635 C CA . ALA A 1 88 ? 4.485 -0.910 -14.102 1.00 73.56 88 ALA A CA 1
ATOM 636 C C . ALA A 1 88 ? 2.989 -0.961 -13.745 1.00 73.56 88 ALA A C 1
ATOM 638 O O . ALA A 1 88 ? 2.637 -0.943 -12.564 1.00 73.56 88 ALA A O 1
ATOM 639 N N . LEU A 1 89 ? 2.112 -1.098 -14.746 1.00 78.00 89 LEU A N 1
ATOM 640 C CA . LEU A 1 89 ? 0.672 -1.267 -14.537 1.00 78.00 89 LEU A CA 1
ATOM 641 C C . LEU A 1 89 ? 0.358 -2.553 -13.768 1.00 78.00 89 LEU A C 1
ATOM 643 O O . LEU A 1 89 ? -0.433 -2.520 -12.825 1.00 78.00 89 LEU A O 1
ATOM 647 N N . GLY A 1 90 ? 0.997 -3.671 -14.119 1.00 79.94 90 GLY A N 1
ATOM 648 C CA . GLY A 1 90 ? 0.817 -4.945 -13.421 1.00 79.94 90 GLY A CA 1
ATOM 649 C C . GLY A 1 90 ? 1.187 -4.861 -11.939 1.00 79.94 90 GLY A C 1
ATOM 650 O O . GLY A 1 90 ? 0.408 -5.274 -11.077 1.00 79.94 90 GLY A O 1
ATOM 651 N N . VAL A 1 91 ? 2.338 -4.258 -11.627 1.00 76.00 91 VAL A N 1
ATOM 652 C CA . VAL A 1 91 ? 2.785 -4.046 -10.242 1.00 76.00 91 VAL A CA 1
ATOM 653 C C . VAL A 1 91 ? 1.831 -3.110 -9.497 1.00 76.00 91 VAL A C 1
ATOM 655 O O . VAL A 1 91 ? 1.420 -3.424 -8.379 1.00 76.00 91 VAL A O 1
ATOM 658 N N . ALA A 1 92 ? 1.425 -1.995 -10.112 1.00 76.44 92 ALA A N 1
ATOM 659 C CA . ALA A 1 92 ? 0.496 -1.046 -9.502 1.00 76.44 92 ALA A CA 1
ATOM 660 C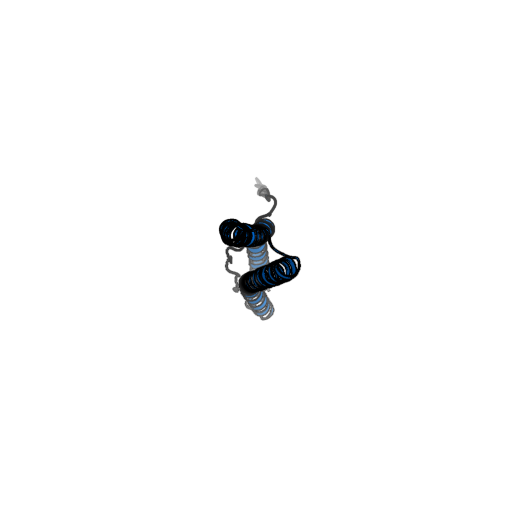 C . ALA A 1 92 ? -0.857 -1.698 -9.168 1.00 76.44 92 ALA A C 1
ATOM 662 O O . ALA A 1 92 ? -1.355 -1.551 -8.051 1.00 76.44 92 ALA A O 1
ATOM 663 N N . LEU A 1 93 ? -1.429 -2.472 -10.097 1.00 80.75 93 LEU A N 1
ATOM 664 C CA . LEU A 1 93 ? -2.683 -3.196 -9.880 1.00 80.75 93 LEU A CA 1
ATOM 665 C C . LEU A 1 93 ? -2.557 -4.240 -8.769 1.00 80.75 93 LEU A C 1
ATOM 667 O O . LEU A 1 93 ? -3.427 -4.317 -7.901 1.00 80.75 93 LEU A O 1
ATOM 671 N N . PHE A 1 94 ? -1.467 -5.010 -8.758 1.00 79.81 94 PHE A N 1
ATOM 672 C CA . PHE A 1 94 ? -1.219 -6.015 -7.728 1.00 79.81 94 PHE A CA 1
ATOM 673 C C . PHE A 1 94 ? -1.130 -5.392 -6.329 1.00 79.81 94 PHE A C 1
ATOM 675 O O . PHE A 1 94 ? -1.744 -5.887 -5.382 1.00 79.81 94 PHE A O 1
ATOM 682 N N . VAL A 1 95 ? -0.415 -4.273 -6.200 1.00 77.25 95 VAL A N 1
ATOM 683 C CA . VAL A 1 95 ? -0.254 -3.548 -4.933 1.00 77.25 95 VAL A CA 1
ATOM 684 C C . VAL A 1 95 ? -1.579 -2.943 -4.480 1.00 77.25 95 VAL A C 1
ATOM 686 O O . VAL A 1 95 ? -1.967 -3.142 -3.328 1.00 77.25 95 VAL A O 1
ATOM 689 N N . THR A 1 96 ? -2.307 -2.269 -5.375 1.00 79.50 96 THR A N 1
ATOM 690 C CA . THR A 1 96 ? -3.638 -1.724 -5.071 1.00 7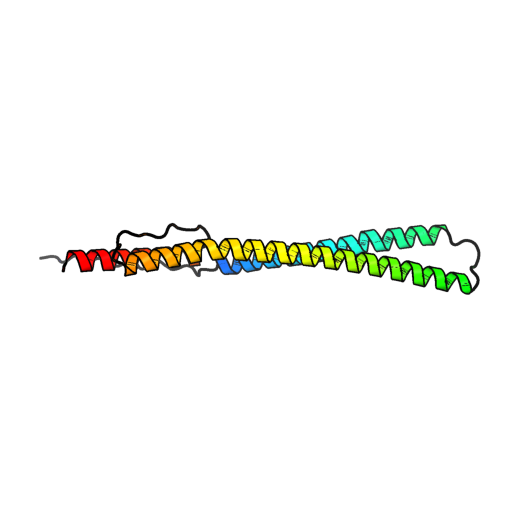9.50 96 THR A CA 1
ATOM 691 C C . THR A 1 96 ? -4.585 -2.827 -4.607 1.00 79.50 96 THR A C 1
ATOM 693 O O . THR A 1 96 ? -5.257 -2.669 -3.588 1.00 79.50 96 THR A O 1
ATOM 696 N N . TRP A 1 97 ? -4.597 -3.975 -5.290 1.00 85.38 97 TRP A N 1
ATOM 697 C CA . TRP A 1 97 ? -5.412 -5.124 -4.900 1.00 85.38 97 TRP A CA 1
ATOM 698 C C . TRP A 1 97 ? -5.018 -5.682 -3.526 1.00 85.38 97 TRP A C 1
ATOM 700 O O . TRP A 1 97 ? -5.886 -5.929 -2.684 1.00 85.38 97 TRP A O 1
ATOM 710 N N . LEU A 1 98 ? -3.718 -5.835 -3.260 1.00 79.94 98 LEU A N 1
ATOM 711 C CA . LEU A 1 98 ? -3.213 -6.330 -1.981 1.00 79.94 98 LEU A CA 1
ATOM 712 C C . LEU A 1 98 ? -3.595 -5.398 -0.823 1.00 79.94 98 LEU A C 1
ATOM 714 O O . LEU A 1 98 ? -4.056 -5.873 0.218 1.00 79.94 98 LEU A O 1
ATOM 718 N N . VAL A 1 99 ? -3.432 -4.084 -1.006 1.00 80.56 99 VAL A N 1
ATOM 719 C CA . VAL A 1 99 ? -3.793 -3.057 -0.017 1.00 80.56 99 VAL A CA 1
ATOM 720 C C . VAL A 1 99 ? -5.301 -3.042 0.214 1.00 80.56 99 VAL A C 1
ATOM 722 O O . VAL A 1 99 ? -5.737 -3.102 1.365 1.00 80.56 99 VAL A O 1
ATOM 725 N N . ALA A 1 100 ? -6.101 -3.043 -0.855 1.00 84.25 100 ALA A N 1
ATOM 726 C CA . ALA A 1 100 ? -7.556 -3.085 -0.758 1.00 84.25 100 ALA A CA 1
ATOM 727 C C . ALA A 1 100 ? -8.023 -4.319 0.026 1.00 84.25 100 ALA A C 1
ATOM 729 O O . ALA A 1 100 ? -8.799 -4.195 0.972 1.00 84.25 100 ALA A O 1
ATOM 730 N N . ARG A 1 101 ? -7.487 -5.505 -0.289 1.00 82.44 101 ARG A N 1
ATOM 731 C CA . ARG A 1 101 ? -7.837 -6.750 0.408 1.00 82.44 101 ARG A CA 1
ATOM 732 C C . ARG A 1 101 ? -7.397 -6.744 1.874 1.00 82.44 101 ARG A C 1
ATOM 734 O O . ARG A 1 101 ? -8.144 -7.205 2.736 1.00 82.44 101 ARG A O 1
ATOM 741 N N . ARG A 1 102 ? -6.208 -6.208 2.168 1.00 81.62 102 ARG A N 1
ATOM 742 C CA . ARG A 1 102 ? -5.671 -6.072 3.535 1.00 81.62 102 ARG A CA 1
ATOM 743 C C . ARG A 1 102 ? -6.500 -5.134 4.410 1.00 81.62 102 ARG A C 1
ATOM 745 O O . ARG A 1 102 ? -6.614 -5.404 5.600 1.00 81.62 102 ARG A O 1
ATOM 752 N N . LEU A 1 103 ? -7.042 -4.053 3.849 1.00 85.25 103 LEU A N 1
ATOM 753 C CA . LEU A 1 103 ? -7.826 -3.061 4.593 1.00 85.25 103 LEU A CA 1
ATOM 754 C C . LEU A 1 103 ? -9.312 -3.424 4.680 1.00 85.25 103 LEU A C 1
ATOM 756 O O . LEU A 1 103 ? -9.923 -3.221 5.726 1.00 85.25 103 LEU A O 1
ATOM 760 N N . ALA A 1 104 ? -9.887 -3.996 3.621 1.00 86.38 104 ALA A N 1
ATOM 761 C CA . ALA A 1 104 ? -11.310 -4.322 3.576 1.00 86.38 104 ALA A CA 1
ATOM 762 C C . ALA A 1 104 ? -11.708 -5.368 4.626 1.00 86.38 104 ALA A C 1
ATOM 764 O O . ALA A 1 104 ? -12.721 -5.197 5.298 1.00 86.38 104 ALA A O 1
ATOM 765 N N . ALA A 1 105 ? -10.908 -6.423 4.817 1.00 84.19 105 ALA A N 1
ATOM 766 C CA . ALA A 1 105 ? -11.236 -7.493 5.763 1.00 84.19 105 ALA A CA 1
ATOM 767 C C . ALA A 1 105 ? -11.446 -6.998 7.218 1.00 84.19 105 ALA A C 1
ATOM 769 O O . ALA A 1 105 ? -12.518 -7.249 7.769 1.00 84.19 105 ALA A O 1
ATOM 770 N N . PRO A 1 106 ? -10.514 -6.248 7.840 1.00 84.12 106 PRO A N 1
ATOM 771 C CA . PRO A 1 106 ? -10.715 -5.737 9.196 1.00 84.12 106 PRO A CA 1
ATOM 772 C C . PRO A 1 106 ? -11.805 -4.670 9.293 1.00 84.12 106 PRO A C 1
ATOM 774 O O . PRO A 1 106 ? -12.451 -4.565 10.332 1.00 84.12 106 PRO A O 1
ATOM 777 N N . VAL A 1 107 ? -12.043 -3.891 8.232 1.00 88.81 107 VAL A N 1
ATOM 778 C CA . VAL A 1 107 ? -13.153 -2.925 8.200 1.00 88.81 107 VAL A CA 1
ATOM 779 C C . VAL A 1 107 ? -14.502 -3.646 8.212 1.00 88.81 107 VAL A C 1
ATOM 781 O O . VAL A 1 107 ? -15.391 -3.253 8.963 1.00 88.81 107 VAL A O 1
ATOM 784 N N . VAL A 1 108 ? -14.645 -4.723 7.436 1.00 90.19 108 VAL A N 1
ATOM 785 C CA . VAL A 1 108 ? -15.859 -5.555 7.421 1.00 90.19 108 VAL A CA 1
ATOM 786 C C . VAL A 1 108 ? -16.049 -6.290 8.752 1.00 90.19 108 VAL A C 1
ATOM 788 O O . VAL A 1 108 ? -17.169 -6.392 9.249 1.00 90.19 108 VAL A O 1
ATOM 791 N N . GLU A 1 109 ? -14.970 -6.763 9.382 1.00 89.31 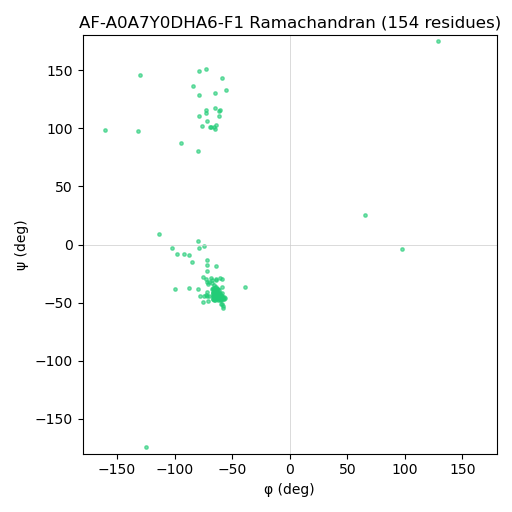109 GLU A N 1
ATOM 792 C CA . GLU A 1 109 ? -15.049 -7.351 10.725 1.00 89.31 109 GLU A CA 1
ATOM 793 C C . GLU A 1 109 ? -15.502 -6.314 11.767 1.00 89.31 109 GLU A C 1
ATOM 795 O O . GLU A 1 109 ? -16.397 -6.590 12.570 1.00 89.31 109 GLU A O 1
ATOM 800 N N . ALA A 1 110 ? -14.932 -5.104 11.721 1.00 89.44 110 ALA A N 1
ATOM 801 C CA . ALA A 1 110 ? -15.298 -3.983 12.582 1.00 89.44 110 ALA A CA 1
ATOM 802 C C . ALA A 1 110 ? -16.763 -3.569 12.416 1.00 89.44 110 ALA A C 1
ATOM 804 O O . ALA A 1 110 ? -17.464 -3.402 13.417 1.00 89.44 110 ALA A O 1
ATOM 805 N N . SER A 1 111 ? -17.244 -3.446 11.176 1.00 91.75 111 SER A N 1
ATOM 806 C CA . SER A 1 111 ? -18.635 -3.082 10.904 1.00 91.75 111 SER A CA 1
ATOM 807 C C . SER A 1 111 ? -19.605 -4.164 11.379 1.00 91.75 111 SER A C 1
ATOM 809 O O . SER A 1 111 ? -20.578 -3.854 12.065 1.00 91.75 111 SER A O 1
ATOM 811 N N . GLY A 1 112 ? -19.306 -5.440 11.117 1.00 92.69 112 GLY A N 1
ATOM 812 C CA . GLY A 1 112 ? -20.118 -6.558 11.593 1.00 92.69 112 GLY A CA 1
ATOM 813 C C . GLY A 1 112 ? -20.147 -6.661 13.120 1.00 92.69 112 GLY A C 1
ATOM 814 O O . GLY A 1 112 ? -21.189 -6.951 13.705 1.00 92.69 112 GLY A O 1
ATOM 815 N N . ALA A 1 113 ? -19.025 -6.394 13.790 1.00 90.94 113 ALA A N 1
ATOM 816 C CA . ALA A 1 113 ? -18.979 -6.365 15.247 1.00 90.94 113 ALA A CA 1
ATOM 817 C C . ALA A 1 113 ? -19.792 -5.205 15.830 1.00 90.94 113 ALA A C 1
ATOM 819 O O . ALA A 1 113 ? -20.512 -5.396 16.808 1.00 90.94 113 ALA A O 1
ATOM 820 N N . ALA A 1 114 ? -19.702 -4.017 15.227 1.00 91.69 114 ALA A N 1
ATOM 821 C CA . ALA A 1 114 ? -20.500 -2.864 15.627 1.00 91.69 114 ALA A CA 1
ATOM 822 C C . ALA A 1 114 ? -22.001 -3.139 15.475 1.00 91.69 114 ALA A C 1
ATOM 824 O O . ALA A 1 114 ? -22.765 -2.821 16.383 1.00 91.69 114 ALA A O 1
ATOM 825 N N . TYR A 1 115 ? -22.403 -3.793 14.380 1.00 93.62 115 TYR A N 1
ATOM 826 C CA . TYR A 1 115 ? -23.788 -4.200 14.159 1.00 93.62 115 TYR A CA 1
ATOM 827 C C . TYR A 1 115 ? -24.293 -5.146 15.258 1.00 93.62 115 TYR A C 1
ATOM 829 O O . TYR A 1 115 ? -25.331 -4.886 15.851 1.00 93.62 115 TYR A O 1
ATOM 837 N N . ARG A 1 116 ? -23.529 -6.191 15.613 1.00 91.50 116 ARG A N 1
ATOM 838 C CA . ARG A 1 116 ? -23.907 -7.117 16.702 1.00 91.50 116 ARG A CA 1
ATOM 839 C C . ARG A 1 116 ? -24.036 -6.429 18.061 1.00 91.50 116 ARG A C 1
ATOM 841 O O . ARG A 1 116 ? -24.949 -6.731 18.816 1.00 91.50 116 ARG A O 1
ATOM 848 N N . VAL A 1 117 ? -23.143 -5.484 18.361 1.00 91.56 117 VAL A N 1
ATOM 849 C CA . VAL A 1 117 ? -23.227 -4.677 19.589 1.00 91.56 117 VAL A CA 1
ATOM 850 C C . VAL A 1 117 ? -24.481 -3.797 19.585 1.00 91.56 117 VAL A C 1
ATOM 852 O O . VAL A 1 117 ? -25.110 -3.656 20.629 1.00 91.56 117 VAL A O 1
ATOM 855 N N . ALA A 1 118 ? -24.857 -3.226 18.437 1.00 90.12 118 ALA A N 1
ATOM 856 C CA . ALA A 1 118 ? -26.089 -2.449 18.293 1.00 90.12 118 ALA A CA 1
ATOM 857 C C . ALA A 1 118 ? -27.357 -3.314 18.427 1.00 90.12 118 ALA A C 1
ATOM 859 O O . ALA A 1 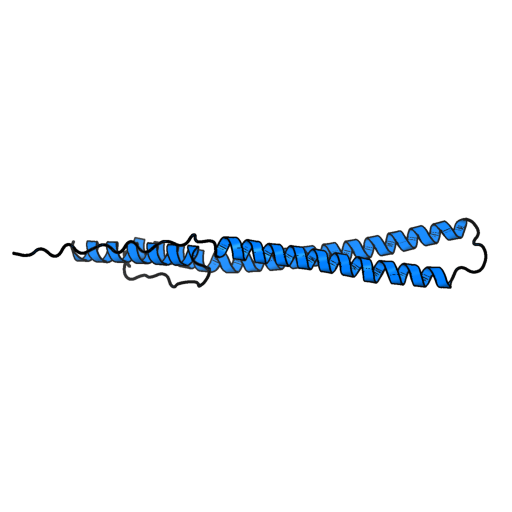118 ? -28.363 -2.831 18.934 1.00 90.12 118 ALA A O 1
ATOM 860 N N . ASP A 1 119 ? -27.280 -4.588 18.040 1.00 92.38 119 ASP A N 1
ATOM 861 C CA . ASP A 1 119 ? -28.348 -5.589 18.187 1.00 92.38 119 ASP A CA 1
ATOM 862 C C . ASP A 1 119 ? -28.432 -6.187 19.612 1.00 92.38 119 ASP A C 1
ATOM 864 O O . ASP A 1 119 ? -29.228 -7.079 19.885 1.00 92.38 119 ASP A O 1
ATOM 868 N N . GLY A 1 120 ? -27.606 -5.700 20.547 1.00 90.44 120 GLY A N 1
ATOM 869 C CA . GLY A 1 120 ? -27.631 -6.089 21.962 1.00 90.44 120 GLY A CA 1
ATOM 870 C C . GLY A 1 120 ? -26.614 -7.160 22.367 1.00 90.44 120 GLY A C 1
ATOM 871 O O . GLY A 1 120 ? -26.460 -7.440 23.559 1.00 90.44 120 GLY A O 1
ATOM 872 N N . ASP A 1 121 ? -25.842 -7.724 21.431 1.00 91.81 121 ASP A N 1
ATOM 873 C CA . ASP A 1 121 ? -24.731 -8.622 21.765 1.00 91.81 121 ASP A CA 1
ATOM 874 C C . ASP A 1 121 ? -23.485 -7.832 22.203 1.00 91.81 121 ASP A C 1
ATOM 876 O O . ASP A 1 121 ? -22.501 -7.640 21.478 1.00 91.81 121 ASP A O 1
ATOM 880 N N . TYR A 1 122 ? -23.493 -7.410 23.465 1.00 89.00 122 TYR A N 1
ATOM 881 C CA . TYR A 1 122 ? -22.369 -6.707 24.082 1.00 89.00 122 TYR A CA 1
ATOM 882 C C . TYR A 1 122 ? -21.175 -7.616 24.430 1.00 89.00 122 TYR A C 1
ATOM 884 O O . TYR A 1 122 ? -20.161 -7.127 24.952 1.00 89.00 122 TYR A O 1
ATOM 892 N N . GLN A 1 123 ? -21.249 -8.933 24.184 1.00 88.25 123 GLN A N 1
ATOM 893 C CA . GLN A 1 123 ? -20.109 -9.843 24.362 1.00 88.25 123 GLN A CA 1
ATOM 894 C C . GLN A 1 123 ? -19.195 -9.880 23.137 1.00 88.25 123 GLN A C 1
ATOM 896 O O . GLN A 1 123 ? -18.039 -10.284 23.265 1.00 88.25 123 GLN A O 1
ATOM 901 N N . THR A 1 124 ? -19.651 -9.369 21.991 1.00 88.88 124 THR A N 1
ATOM 902 C CA . THR A 1 124 ? -18.834 -9.242 20.785 1.00 88.88 124 THR A CA 1
ATOM 903 C C . THR A 1 124 ? -17.538 -8.454 21.047 1.00 88.88 124 THR A C 1
ATOM 905 O O . THR A 1 124 ? -17.522 -7.386 21.672 1.00 88.88 124 THR A O 1
ATOM 908 N N . ARG A 1 125 ? -16.413 -8.991 20.562 1.00 86.69 125 ARG A N 1
ATOM 909 C CA . ARG A 1 125 ? -15.079 -8.376 20.629 1.00 86.69 125 ARG A CA 1
ATOM 910 C C . ARG A 1 125 ? -14.428 -8.392 19.256 1.00 86.69 125 ARG A C 1
ATOM 912 O O . ARG A 1 125 ? -14.593 -9.355 18.512 1.00 86.69 125 ARG A O 1
ATOM 919 N N . LEU A 1 126 ? -13.649 -7.356 18.969 1.00 88.44 126 LEU A N 1
ATOM 920 C CA . LEU A 1 126 ? -12.745 -7.341 17.828 1.00 88.44 126 LEU A CA 1
ATOM 921 C C . LEU A 1 126 ? -11.430 -8.024 18.180 1.00 88.44 126 LEU A C 1
ATOM 923 O O . LEU A 1 126 ? -10.870 -7.797 19.261 1.00 88.44 126 LEU A O 1
ATOM 927 N N . ARG A 1 127 ? -10.950 -8.859 17.257 1.00 85.19 127 ARG A N 1
ATOM 928 C CA . ARG A 1 127 ? -9.602 -9.427 17.299 1.00 85.19 127 ARG A CA 1
ATOM 929 C C . ARG A 1 127 ? -8.614 -8.382 16.798 1.00 85.19 127 ARG A C 1
ATOM 931 O O . ARG A 1 127 ? -8.961 -7.549 15.971 1.00 85.19 127 ARG A O 1
ATOM 938 N N . GLN A 1 128 ? -7.389 -8.416 17.313 1.00 80.31 128 GLN A N 1
ATOM 939 C CA . GLN A 1 128 ? -6.328 -7.529 16.838 1.00 80.31 128 GLN A CA 1
ATOM 940 C C . GLN A 1 128 ? -5.880 -7.998 15.447 1.00 80.31 128 GLN A C 1
ATOM 942 O O . GLN A 1 128 ? -5.351 -9.105 15.333 1.00 80.31 128 GLN A O 1
ATOM 947 N N . PRO A 1 129 ? -6.071 -7.196 14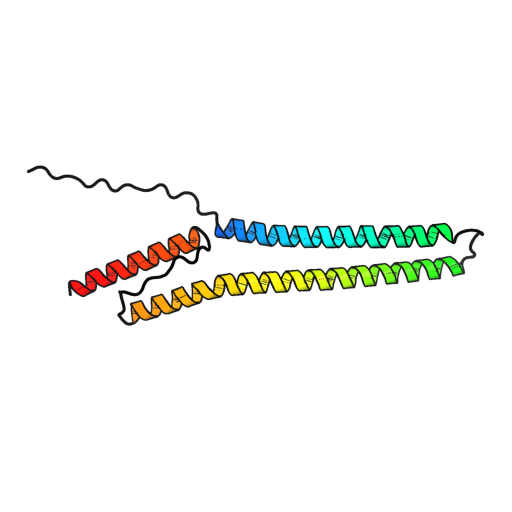.386 1.00 76.12 129 PRO A N 1
ATOM 948 C CA . PRO A 1 129 ? -5.764 -7.629 13.026 1.00 76.12 129 PRO A CA 1
ATOM 949 C C . PRO A 1 129 ? -4.259 -7.571 12.698 1.00 76.12 129 PRO A C 1
ATOM 951 O O . PRO A 1 129 ? -3.861 -7.936 11.593 1.00 76.12 129 PRO A O 1
ATOM 954 N N . GLY A 1 130 ? -3.404 -7.090 13.615 1.00 77.81 130 GLY A N 1
ATOM 955 C CA . GLY A 1 130 ? -1.952 -6.999 13.399 1.00 77.81 130 GLY A CA 1
ATOM 956 C C . GLY A 1 130 ? -1.560 -6.017 12.286 1.00 77.81 130 GLY A C 1
ATOM 957 O O . GLY A 1 130 ? -0.528 -6.164 11.621 1.00 77.81 130 GLY A O 1
ATOM 958 N N . LEU A 1 131 ? -2.408 -5.019 12.025 1.00 78.12 131 LEU A N 1
ATOM 959 C CA . LEU A 1 131 ? -2.187 -4.023 10.974 1.00 78.12 131 LEU A CA 1
ATOM 960 C C . LEU A 1 131 ? -1.374 -2.812 11.433 1.00 78.12 131 LEU A C 1
ATOM 962 O O . LEU A 1 131 ? -0.914 -2.041 10.592 1.00 78.12 131 LEU A O 1
ATOM 966 N N . GLY A 1 132 ? -1.113 -2.696 12.729 1.00 82.38 132 GLY A N 1
ATOM 967 C CA . GLY A 1 132 ? -0.333 -1.614 13.304 1.00 82.38 132 GLY A CA 1
ATOM 968 C C . GLY A 1 132 ? -1.053 -0.946 14.472 1.00 82.38 132 GLY A C 1
ATOM 969 O O . GLY A 1 132 ? -2.220 -1.252 14.744 1.00 82.38 132 GLY A O 1
ATOM 970 N N . PRO A 1 133 ? -0.364 -0.007 15.136 1.00 83.31 133 PRO A N 1
ATOM 971 C CA . PRO A 1 133 ? -0.833 0.624 16.361 1.00 83.31 133 PRO A CA 1
ATOM 972 C C . PRO A 1 133 ? -2.176 1.342 16.186 1.00 83.31 133 PRO A C 1
ATOM 974 O O . PRO A 1 133 ? -2.961 1.402 17.127 1.00 83.31 133 PRO A O 1
ATOM 977 N N . GLU A 1 134 ? -2.478 1.845 14.989 1.00 84.31 134 GLU A N 1
ATOM 978 C CA . GLU A 1 134 ? -3.733 2.532 14.681 1.00 84.31 134 GLU A CA 1
ATOM 979 C C . GLU A 1 134 ? -4.932 1.567 14.745 1.00 84.31 134 GLU A C 1
ATOM 981 O O . GLU A 1 134 ? -5.936 1.850 15.403 1.00 84.31 134 GLU A O 1
ATOM 986 N N . PHE A 1 135 ? -4.816 0.385 14.129 1.00 87.00 135 PHE A N 1
ATOM 987 C CA . PHE A 1 135 ? -5.855 -0.650 14.195 1.00 87.00 135 PHE A CA 1
ATOM 988 C C . PHE A 1 135 ? -5.927 -1.316 15.575 1.00 87.00 135 PHE A C 1
ATOM 990 O O . PHE A 1 135 ? -7.014 -1.684 16.029 1.00 87.00 135 PHE A O 1
ATOM 997 N N . ASP A 1 136 ? -4.801 -1.432 16.278 1.00 87.38 136 ASP A N 1
ATOM 998 C CA . ASP A 1 136 ? -4.775 -1.941 17.651 1.00 87.38 136 ASP A CA 1
ATOM 999 C C . ASP A 1 136 ? -5.468 -0.965 18.615 1.00 87.38 136 ASP A C 1
ATOM 1001 O O . ASP A 1 136 ? -6.223 -1.377 19.506 1.00 87.38 136 ASP A O 1
ATOM 1005 N N . GLN A 1 137 ? -5.289 0.343 18.404 1.00 87.75 137 GLN A N 1
ATOM 1006 C CA . GLN A 1 137 ? -5.986 1.387 19.151 1.00 87.75 137 GLN A CA 1
ATOM 1007 C C . GLN A 1 137 ? -7.491 1.380 18.859 1.00 87.75 137 GLN A C 1
ATOM 1009 O O . GLN A 1 137 ? -8.289 1.496 19.798 1.00 87.75 137 GLN A O 1
ATOM 1014 N N . LEU A 1 138 ? -7.892 1.198 17.596 1.00 90.00 138 LEU A N 1
ATOM 1015 C CA . LEU A 1 138 ? -9.295 1.027 17.207 1.00 90.00 138 LEU A CA 1
ATOM 1016 C C . LEU A 1 138 ? -9.916 -0.185 17.915 1.00 90.00 138 LEU A C 1
ATOM 1018 O O . LEU A 1 138 ? -10.937 -0.052 18.589 1.00 90.00 138 LEU A O 1
ATOM 1022 N N . THR A 1 139 ? -9.252 -1.340 17.837 1.00 90.81 139 THR A N 1
ATOM 1023 C CA . THR A 1 139 ? -9.674 -2.594 18.483 1.00 90.81 139 THR A CA 1
ATOM 1024 C C . THR A 1 139 ? -9.840 -2.411 19.993 1.00 90.81 139 THR A C 1
ATOM 1026 O O . THR A 1 139 ? -10.851 -2.801 20.580 1.00 90.81 139 THR A O 1
ATOM 1029 N N . THR A 1 140 ? -8.870 -1.758 20.636 1.00 91.75 140 THR A N 1
ATOM 1030 C CA . THR A 1 140 ? -8.894 -1.483 22.079 1.00 91.75 140 THR A CA 1
ATOM 1031 C C . THR A 1 140 ? -10.051 -0.561 22.462 1.00 91.75 140 THR A C 1
ATOM 1033 O O . THR A 1 140 ? -10.747 -0.810 23.453 1.00 91.75 140 THR A O 1
ATOM 1036 N N . SER A 1 141 ? -10.286 0.486 21.672 1.00 92.00 141 SER A N 1
ATOM 1037 C CA . SER A 1 141 ? -11.361 1.453 21.907 1.00 92.00 141 SER A CA 1
ATOM 1038 C C . SER A 1 141 ? -12.736 0.804 21.737 1.00 92.00 141 SER A C 1
ATOM 1040 O O . SER A 1 141 ? -13.583 0.936 22.623 1.00 92.00 141 SER A O 1
ATOM 1042 N N . PHE A 1 142 ? -12.923 0.009 20.679 1.00 92.81 142 PHE A N 1
ATOM 1043 C CA . PHE A 1 142 ? -14.144 -0.763 20.440 1.00 92.81 142 PHE A CA 1
ATOM 1044 C C . PHE A 1 142 ? -14.431 -1.749 21.581 1.00 92.81 142 PHE A C 1
ATOM 1046 O O . PHE A 1 142 ? -15.511 -1.740 22.170 1.00 92.81 142 PHE A O 1
ATOM 1053 N N . ASN A 1 143 ? -13.442 -2.559 21.968 1.00 93.44 143 ASN A N 1
ATOM 1054 C CA . ASN A 1 143 ? -13.603 -3.541 23.044 1.00 93.44 143 ASN A CA 1
ATOM 1055 C C . ASN A 1 143 ? -13.871 -2.876 24.406 1.00 93.44 143 ASN A C 1
ATOM 1057 O O . ASN A 1 143 ? -14.541 -3.452 25.266 1.00 93.44 143 ASN A O 1
ATOM 1061 N N . THR A 1 144 ? -13.356 -1.663 24.627 1.00 92.69 144 THR A N 1
ATOM 1062 C CA . THR A 1 144 ? -13.655 -0.869 25.827 1.00 92.69 144 THR A CA 1
ATOM 1063 C C . THR A 1 144 ? -15.094 -0.364 25.814 1.00 92.69 144 THR A C 1
ATOM 1065 O O . THR A 1 144 ? -15.777 -0.476 26.831 1.00 92.69 144 THR A O 1
ATOM 1068 N N . MET A 1 145 ? -15.566 0.144 24.673 1.00 93.62 145 MET A N 1
ATOM 1069 C CA . MET A 1 145 ? -16.953 0.572 24.480 1.00 93.62 145 MET A CA 1
ATOM 1070 C C . MET A 1 145 ? -17.928 -0.583 24.739 1.00 93.62 145 MET A C 1
ATOM 1072 O O . MET A 1 145 ? -18.776 -0.467 25.621 1.00 93.62 145 MET A O 1
ATOM 1076 N N . ALA A 1 146 ? -17.751 -1.722 24.063 1.00 91.50 146 ALA A N 1
ATOM 1077 C CA . ALA A 1 146 ? -18.627 -2.886 24.210 1.00 91.50 146 ALA A CA 1
ATOM 1078 C C . ALA A 1 146 ? -18.679 -3.401 25.661 1.00 91.50 146 ALA A C 1
ATOM 1080 O O . ALA A 1 146 ? -19.737 -3.766 26.167 1.00 91.50 146 ALA A O 1
ATOM 1081 N N . ARG A 1 147 ? -17.549 -3.357 26.381 1.00 92.69 147 ARG A N 1
ATOM 1082 C CA . ARG A 1 147 ? -17.497 -3.719 27.804 1.00 92.69 147 ARG A CA 1
ATOM 1083 C C . ARG A 1 147 ? -18.292 -2.759 28.686 1.00 92.69 147 ARG A C 1
ATOM 1085 O O . ARG A 1 147 ? -18.963 -3.220 29.599 1.00 92.69 147 ARG A O 1
ATOM 1092 N N . ARG A 1 148 ? -18.210 -1.446 28.436 1.00 91.25 148 ARG A N 1
ATOM 1093 C CA . ARG A 1 148 ? -18.980 -0.445 29.193 1.00 91.25 148 ARG A CA 1
ATOM 1094 C C . ARG A 1 148 ? -20.480 -0.640 28.987 1.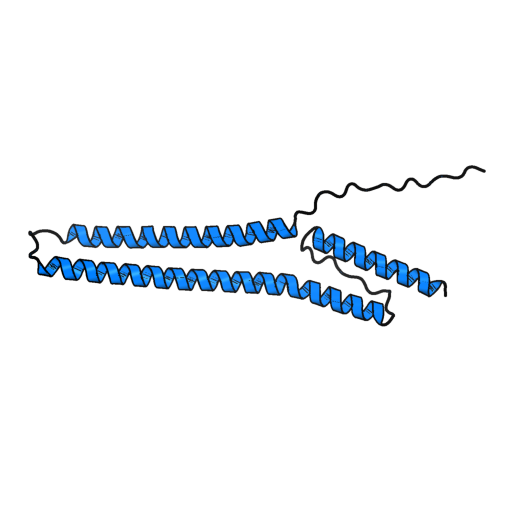00 91.25 148 ARG A C 1
ATOM 1096 O O . ARG A 1 148 ? -21.197 -0.684 29.979 1.00 91.25 148 ARG A O 1
ATOM 1103 N N . LEU A 1 149 ? -20.914 -0.851 27.742 1.00 91.69 149 LEU A N 1
ATOM 1104 C CA . LEU A 1 149 ? -22.311 -1.169 27.423 1.00 91.69 149 LEU A CA 1
ATOM 1105 C C . LEU A 1 149 ? -22.777 -2.440 28.153 1.00 91.69 149 LEU A C 1
ATOM 1107 O O . LEU A 1 149 ? -23.794 -2.411 28.837 1.00 91.69 149 LEU A O 1
ATOM 1111 N N . ALA A 1 150 ? -21.981 -3.516 28.121 1.00 88.94 150 ALA A N 1
ATOM 1112 C CA . ALA A 1 150 ? -22.302 -4.762 28.825 1.00 88.94 150 ALA A CA 1
ATOM 1113 C C . ALA A 1 150 ? -22.429 -4.607 30.354 1.00 88.94 150 ALA A C 1
ATOM 1115 O O . ALA A 1 150 ? -23.105 -5.408 31.001 1.00 88.94 150 ALA A O 1
ATOM 1116 N N . THR A 1 151 ? -21.717 -3.650 30.954 1.00 91.25 151 THR A N 1
ATOM 1117 C CA . THR A 1 151 ? -21.828 -3.356 32.390 1.00 91.25 151 THR A CA 1
ATOM 1118 C C . THR A 1 151 ? -23.082 -2.543 32.683 1.00 91.25 151 THR A C 1
ATOM 1120 O O . THR A 1 151 ? -23.789 -2.877 33.625 1.00 91.25 151 THR A O 1
ATOM 1123 N N . THR A 1 152 ? -23.371 -1.513 31.881 1.00 91.50 152 THR A N 1
ATOM 1124 C CA . THR A 1 152 ? -24.570 -0.679 32.046 1.00 91.50 152 THR A CA 1
ATOM 1125 C C . THR A 1 152 ? -25.851 -1.495 31.891 1.00 91.50 152 THR A C 1
ATOM 1127 O O . THR A 1 152 ? -26.757 -1.338 32.704 1.00 91.50 152 THR A O 1
ATOM 1130 N N . GLU A 1 153 ? -25.904 -2.411 30.922 1.00 88.81 153 GLU A N 1
ATOM 1131 C CA . GLU A 1 153 ? -27.079 -3.269 30.734 1.00 88.81 153 GLU A CA 1
ATOM 1132 C C . GLU A 1 153 ? -27.298 -4.222 31.911 1.00 88.81 153 GLU A C 1
ATOM 1134 O O . GLU A 1 153 ? -28.419 -4.390 32.357 1.00 88.81 153 GLU A O 1
ATOM 1139 N N . ARG A 1 154 ? -26.233 -4.789 32.497 1.00 86.00 154 ARG A N 1
ATOM 1140 C CA . ARG A 1 154 ? -26.362 -5.650 33.691 1.00 86.00 154 ARG A CA 1
ATOM 1141 C C . ARG A 1 154 ? -26.888 -4.923 34.930 1.00 86.00 154 ARG A C 1
ATOM 1143 O O . ARG A 1 154 ? -27.248 -5.585 35.897 1.00 86.00 154 ARG A O 1
ATOM 1150 N N . THR A 1 155 ? -26.815 -3.594 34.946 1.00 87.06 155 THR A N 1
ATOM 1151 C CA . THR A 1 155 ? -27.278 -2.764 36.067 1.00 87.06 155 THR A CA 1
ATOM 1152 C C . THR A 1 155 ? -28.680 -2.191 35.867 1.00 87.06 155 THR A C 1
ATOM 1154 O O . THR A 1 155 ? -29.195 -1.582 36.803 1.00 87.06 155 THR A O 1
ATOM 1157 N N . ARG A 1 156 ? -29.265 -2.343 34.674 1.00 76.12 156 ARG A N 1
ATOM 1158 C CA . ARG A 1 156 ? -30.673 -2.039 34.399 1.00 76.12 156 ARG A CA 1
ATOM 1159 C C . ARG A 1 156 ? -31.533 -3.269 34.647 1.00 76.12 156 ARG A C 1
ATOM 1161 O O . ARG A 1 156 ? -32.689 -3.048 35.061 1.00 76.12 156 ARG A O 1
#

pLDDT: mean 74.18, std 13.79, range [45.44, 93.62]